Protein AF-A0A8S3GQP3-F1 (afdb_monomer)

Nearest PDB structures (foldseek):
  3on5-assembly1_B  TM=1.585E-01  e=4.008E+00  Halalkalibacterium halodurans

Sequence (110 aa):
MNCVLTVSQTRYLVNSSTSRHGYLDIRLTHDEMDELRNRLQTFQSNNEVINLLDYNKCPQSPVWTIIRQGLDFFRISPKYVVRVIPIEINVRHASIVVRELRFEIDKSKQ

pLDDT: mean 73.17, std 17.24, range [39.19, 90.62]

Secondary structure (DSSP, 8-state):
-EEEEEEE-SS--SS--SSSEEEEEEE--HHHHHHHHHHHHHHHHTTPPP-TT-TTTS-S-HHHHHHHHHHHHTT--GGGEEEEEEE---HHHHHHHHTT----------

Radius of gyration: 18.18 Å; Cα contacts (8 Å, |Δi|>4): 116; chains: 1; bounding box: 43×30×52 Å

Mean predicted aligned error: 11.64 Å

Foldseek 3Di:
DKKKFKFQACDDPDDDDPHSIDIDIFDDDPVLLVVVVVLVVVCVVVVHFDQLPDCVSQPPDPNSVSVVVSCVVVVHDSVRGRDMGRDDDPVVVVVVVVVPPDDDDPPPPD

Structure (mmCIF, N/CA/C/O backbone):
data_AF-A0A8S3GQP3-F1
#
_entry.id   AF-A0A8S3GQP3-F1
#
loop_
_atom_site.group_PDB
_atom_site.id
_atom_site.type_symbol
_atom_site.label_atom_id
_atom_site.label_alt_id
_atom_site.label_comp_id
_atom_site.label_asym_id
_atom_site.label_entity_id
_atom_site.label_seq_id
_atom_site.pdbx_PDB_ins_code
_atom_site.Cartn_x
_atom_site.Cartn_y
_atom_site.Cartn_z
_atom_site.occupancy
_atom_site.B_iso_or_equiv
_atom_site.auth_seq_id
_atom_site.auth_comp_id
_atom_site.auth_asym_id
_atom_site.auth_atom_id
_atom_site.pdbx_PDB_model_num
ATOM 1 N N . MET A 1 1 ? -4.728 3.280 -13.388 1.00 68.00 1 MET A N 1
ATOM 2 C CA . MET A 1 1 ? -4.563 4.074 -12.158 1.00 68.00 1 MET A CA 1
ATOM 3 C C . MET A 1 1 ? -3.366 3.518 -11.421 1.00 68.00 1 MET A C 1
ATOM 5 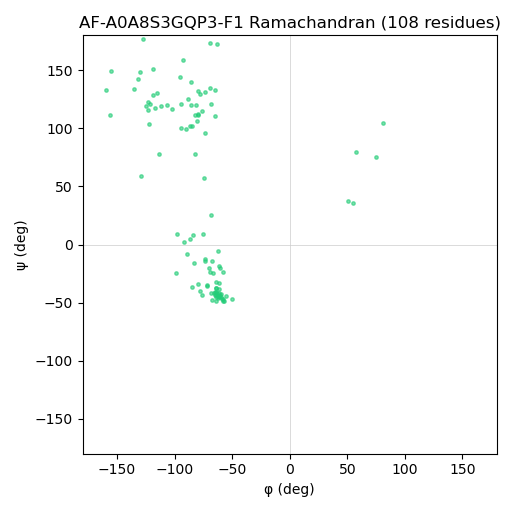O O . MET A 1 1 ? -3.039 2.358 -11.644 1.00 68.00 1 MET A O 1
ATOM 9 N N . ASN A 1 2 ? -2.692 4.330 -10.616 1.00 71.19 2 ASN A N 1
ATOM 10 C CA . ASN A 1 2 ? -1.418 3.961 -10.009 1.00 71.19 2 ASN A CA 1
ATOM 11 C C . ASN A 1 2 ? -1.453 4.239 -8.509 1.00 71.19 2 ASN A C 1
ATOM 13 O O . ASN A 1 2 ? -2.096 5.181 -8.064 1.00 71.19 2 ASN A O 1
ATOM 17 N N . CYS A 1 3 ? -0.747 3.445 -7.725 1.00 71.19 3 CYS A N 1
ATOM 18 C CA . CYS A 1 3 ? -0.478 3.715 -6.327 1.00 71.19 3 CYS A CA 1
ATOM 19 C C . CYS A 1 3 ? 1.030 3.842 -6.146 1.00 71.19 3 CYS A C 1
ATOM 21 O O . CYS A 1 3 ? 1.781 2.950 -6.527 1.00 71.19 3 CYS A O 1
ATOM 23 N N . VAL A 1 4 ? 1.464 4.929 -5.517 1.00 76.38 4 VAL A N 1
ATOM 24 C CA . VAL A 1 4 ? 2.865 5.162 -5.188 1.00 76.38 4 VAL A CA 1
ATOM 25 C C . VAL A 1 4 ? 3.094 4.874 -3.714 1.00 76.38 4 VAL A C 1
ATOM 27 O O . VAL A 1 4 ? 2.555 5.546 -2.833 1.00 76.38 4 VAL A O 1
ATOM 30 N N . LEU A 1 5 ? 3.924 3.874 -3.441 1.00 73.62 5 LEU A N 1
ATOM 31 C CA . LEU A 1 5 ? 4.431 3.593 -2.107 1.00 73.62 5 LEU A CA 1
ATOM 32 C C . LEU A 1 5 ? 5.671 4.447 -1.871 1.00 73.62 5 LEU A C 1
ATOM 34 O O . LEU A 1 5 ? 6.655 4.315 -2.594 1.00 73.62 5 LEU A O 1
ATOM 38 N N . THR A 1 6 ? 5.652 5.301 -0.853 1.00 75.94 6 THR A N 1
ATOM 39 C CA . THR A 1 6 ? 6.871 5.946 -0.362 1.00 75.94 6 THR A CA 1
ATOM 40 C C . THR A 1 6 ? 7.591 4.965 0.551 1.00 75.94 6 THR A C 1
ATOM 42 O O . THR A 1 6 ? 7.047 4.530 1.571 1.00 75.94 6 THR A O 1
ATOM 45 N N . VAL A 1 7 ? 8.821 4.627 0.183 1.00 69.75 7 VAL A N 1
ATOM 46 C CA . VAL A 1 7 ? 9.667 3.673 0.892 1.00 69.75 7 VAL A CA 1
ATOM 47 C C . VAL A 1 7 ? 10.836 4.434 1.507 1.00 69.75 7 VAL A C 1
ATOM 49 O O . VAL A 1 7 ? 11.627 5.047 0.795 1.00 69.75 7 VAL A O 1
ATOM 52 N N . SER A 1 8 ? 10.972 4.403 2.830 1.00 64.81 8 SER A N 1
ATOM 53 C CA . SER A 1 8 ? 12.172 4.898 3.506 1.00 64.81 8 SER A CA 1
ATOM 54 C C . SER A 1 8 ? 13.159 3.743 3.631 1.00 64.81 8 SER A C 1
ATOM 56 O O . SER A 1 8 ? 13.021 2.874 4.492 1.00 64.81 8 SER A O 1
ATOM 58 N N . GLN A 1 9 ? 14.135 3.694 2.728 1.00 59.25 9 GLN A N 1
ATOM 59 C CA . GLN A 1 9 ? 15.251 2.761 2.819 1.00 59.25 9 GLN A CA 1
ATOM 60 C C . GLN A 1 9 ? 16.546 3.537 3.019 1.00 59.25 9 GLN A C 1
ATOM 62 O O . GLN A 1 9 ? 16.890 4.446 2.269 1.00 59.25 9 GLN A O 1
ATOM 67 N N . THR A 1 10 ? 17.320 3.117 4.013 1.00 50.97 10 THR A N 1
ATOM 68 C CA . THR A 1 10 ? 18.662 3.645 4.275 1.00 50.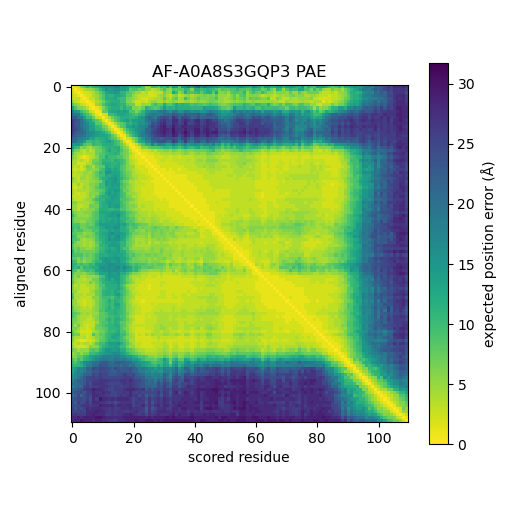97 10 THR A CA 1
ATOM 69 C C . THR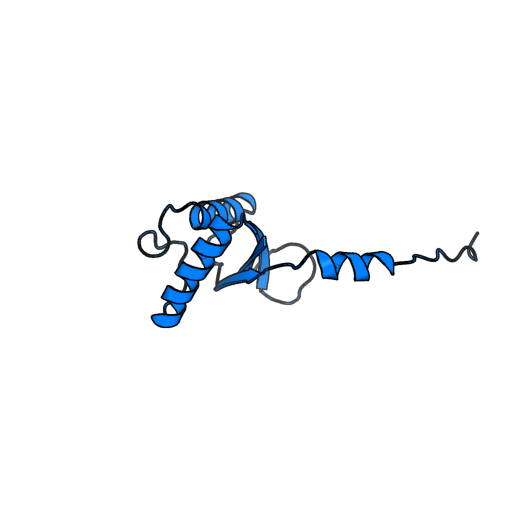 A 1 10 ? 19.703 3.171 3.263 1.00 50.97 10 THR A C 1
ATOM 71 O O . THR A 1 10 ? 20.805 3.714 3.247 1.00 50.97 10 THR A O 1
ATOM 74 N N . ARG A 1 11 ? 19.392 2.174 2.425 1.00 43.66 11 ARG A N 1
ATOM 75 C CA . ARG A 1 11 ? 20.355 1.541 1.523 1.00 43.66 11 ARG A CA 1
ATOM 76 C C . ARG A 1 11 ? 19.634 0.903 0.327 1.00 43.66 11 ARG A C 1
ATOM 78 O O . ARG A 1 11 ? 18.968 -0.107 0.496 1.00 43.66 11 ARG A O 1
ATOM 85 N N . TYR A 1 12 ? 19.846 1.481 -0.857 1.00 48.81 12 TYR A N 1
ATOM 86 C CA . TYR A 1 12 ? 19.614 0.876 -2.178 1.00 48.81 12 TYR A CA 1
ATOM 87 C C . TYR A 1 12 ? 18.157 0.742 -2.662 1.00 48.81 12 TYR A C 1
ATOM 89 O O . TYR A 1 12 ? 17.641 -0.358 -2.811 1.00 48.81 12 TYR A O 1
ATOM 97 N N . LEU A 1 13 ? 17.557 1.861 -3.076 1.00 49.47 13 LEU A N 1
ATOM 98 C CA . LEU A 1 13 ? 16.636 1.854 -4.217 1.00 49.47 13 LEU A CA 1
ATOM 99 C C . LEU A 1 13 ? 17.368 2.525 -5.383 1.00 49.47 13 LEU A C 1
ATOM 101 O O . LEU A 1 13 ? 17.907 3.622 -5.252 1.00 49.47 13 LEU A O 1
ATOM 105 N N . VAL A 1 14 ? 17.530 1.760 -6.457 1.00 45.38 14 VAL A N 1
ATOM 106 C CA . VAL A 1 14 ? 18.501 1.994 -7.526 1.00 45.38 14 VAL A CA 1
ATOM 107 C C . VAL A 1 14 ? 18.131 3.233 -8.347 1.00 45.38 14 VAL A C 1
ATOM 109 O O . VAL A 1 14 ? 16.995 3.389 -8.779 1.00 45.38 14 VAL A O 1
ATOM 112 N N . ASN A 1 15 ? 19.170 4.035 -8.584 1.00 39.75 15 ASN A N 1
ATOM 113 C CA . ASN A 1 15 ? 19.304 5.243 -9.401 1.00 39.75 15 ASN A CA 1
ATOM 114 C C . ASN A 1 15 ? 18.828 6.588 -8.821 1.00 39.75 15 ASN A C 1
ATOM 116 O O . ASN A 1 15 ? 17.657 6.945 -8.806 1.00 39.75 15 ASN A O 1
ATOM 120 N N . SER A 1 16 ? 19.855 7.358 -8.437 1.00 39.19 16 SER A N 1
ATOM 121 C CA . SER A 1 16 ? 19.899 8.808 -8.242 1.00 39.19 16 SER A CA 1
ATOM 122 C C . SER A 1 16 ? 18.910 9.393 -7.244 1.00 39.19 16 SER A C 1
ATOM 124 O O . SER A 1 16 ? 17.940 10.044 -7.615 1.00 39.19 16 SER A O 1
ATOM 126 N N . SER A 1 17 ? 19.232 9.291 -5.959 1.00 42.12 17 SER A N 1
ATOM 127 C CA . SER A 1 17 ? 18.850 10.359 -5.047 1.00 42.12 17 SER A CA 1
ATOM 128 C C . SER A 1 17 ? 19.700 10.326 -3.785 1.00 42.12 17 SER A C 1
ATOM 130 O O . SER A 1 17 ? 19.860 9.292 -3.145 1.00 42.12 17 SER A O 1
ATOM 132 N N . THR A 1 18 ? 20.215 11.480 -3.386 1.00 49.91 18 THR A N 1
ATOM 133 C CA . THR A 1 18 ? 20.773 11.733 -2.050 1.00 49.91 18 THR A CA 1
ATOM 134 C C . THR A 1 18 ? 19.723 11.577 -0.936 1.00 49.91 18 THR A C 1
ATOM 136 O O . THR A 1 18 ? 20.065 11.626 0.247 1.00 49.91 18 THR A O 1
ATOM 139 N N . SER A 1 19 ? 18.446 11.359 -1.277 1.00 53.44 19 SER A N 1
ATOM 140 C CA . SER A 1 19 ? 17.377 11.068 -0.325 1.00 53.44 19 SER A CA 1
ATOM 141 C C . SER A 1 19 ? 17.383 9.605 0.119 1.00 53.44 19 SER A C 1
ATOM 143 O O . SER A 1 19 ? 17.339 8.692 -0.697 1.00 53.44 19 SER A O 1
ATOM 145 N N . ARG A 1 20 ? 17.289 9.372 1.434 1.00 63.81 20 ARG A N 1
ATOM 146 C CA . ARG A 1 20 ? 17.022 8.056 2.066 1.00 63.81 20 ARG A CA 1
ATOM 147 C C . ARG A 1 20 ? 15.597 7.521 1.802 1.00 63.81 20 ARG A C 1
ATOM 149 O O . ARG A 1 20 ? 15.031 6.792 2.611 1.00 63.81 20 ARG A O 1
ATOM 156 N N . HIS A 1 21 ? 14.988 7.959 0.707 1.00 64.38 21 HIS A N 1
ATOM 157 C CA . HIS A 1 21 ? 13.603 7.710 0.340 1.00 64.38 21 HIS A CA 1
ATOM 158 C C . HIS A 1 21 ? 13.557 7.340 -1.137 1.00 64.38 21 HIS A C 1
ATOM 160 O O . HIS A 1 21 ? 14.188 8.009 -1.956 1.00 64.38 21 HIS A O 1
ATOM 166 N N . GLY A 1 22 ? 12.814 6.285 -1.446 1.00 73.62 22 GLY A N 1
ATOM 167 C CA . GLY A 1 22 ? 12.480 5.853 -2.793 1.00 73.62 22 GLY A CA 1
ATOM 168 C C . GLY A 1 22 ? 10.973 5.671 -2.936 1.00 73.62 22 GLY A C 1
ATOM 169 O O . GLY A 1 22 ? 10.214 5.821 -1.973 1.00 73.62 22 GLY A O 1
ATOM 170 N N . TYR A 1 23 ? 10.543 5.348 -4.149 1.00 80.50 23 TYR A N 1
ATOM 171 C CA . TYR A 1 23 ? 9.136 5.156 -4.472 1.00 80.50 23 TYR A CA 1
ATOM 172 C C . TYR A 1 23 ? 8.953 3.854 -5.244 1.00 80.50 23 TYR A C 1
ATOM 174 O O . TYR A 1 23 ? 9.792 3.513 -6.076 1.00 80.50 23 TYR A O 1
ATOM 182 N N . LEU A 1 24 ? 7.858 3.144 -4.980 1.00 81.06 24 LEU A N 1
ATOM 183 C CA . LEU A 1 24 ? 7.421 2.005 -5.780 1.00 81.06 24 LEU A CA 1
ATOM 184 C C . LEU A 1 24 ? 6.057 2.333 -6.390 1.00 81.06 24 LEU A C 1
ATOM 186 O O . LEU A 1 24 ? 5.099 2.561 -5.655 1.00 81.06 24 LEU A O 1
ATOM 190 N N . ASP A 1 25 ? 5.993 2.384 -7.719 1.00 82.56 25 ASP A N 1
ATOM 191 C CA . ASP A 1 25 ? 4.748 2.566 -8.466 1.00 82.56 25 ASP A CA 1
ATOM 192 C C . ASP A 1 25 ? 4.108 1.202 -8.752 1.00 82.56 25 ASP A C 1
ATOM 194 O O . ASP A 1 25 ? 4.744 0.306 -9.313 1.00 82.56 25 ASP A O 1
ATOM 198 N N . ILE A 1 26 ? 2.852 1.045 -8.345 1.00 83.12 26 ILE A N 1
ATOM 199 C CA . ILE A 1 26 ? 2.050 -0.158 -8.529 1.00 83.12 26 ILE A CA 1
ATOM 200 C C . ILE A 1 26 ? 0.803 0.219 -9.312 1.00 83.12 26 ILE A C 1
ATOM 202 O O . ILE A 1 26 ? -0.009 1.038 -8.880 1.00 83.12 26 ILE A O 1
ATOM 206 N N . ARG A 1 27 ? 0.621 -0.414 -10.468 1.00 84.94 27 ARG A N 1
ATOM 207 C CA . ARG A 1 27 ? -0.565 -0.210 -11.292 1.00 84.94 27 ARG A CA 1
ATOM 208 C C . ARG A 1 27 ? -1.742 -0.981 -10.707 1.00 84.94 27 ARG A C 1
ATOM 210 O O . ARG A 1 27 ? -1.624 -2.175 -10.461 1.00 84.94 27 ARG A O 1
ATOM 217 N N . LEU A 1 28 ? -2.863 -0.288 -10.544 1.00 83.38 28 LEU A N 1
ATOM 218 C CA . LEU A 1 28 ? -4.107 -0.829 -10.006 1.00 83.38 28 LEU A CA 1
ATOM 219 C C . LEU A 1 28 ? -5.240 -0.722 -11.034 1.00 83.38 28 LEU A C 1
ATOM 221 O O . LEU A 1 28 ? -5.269 0.195 -11.877 1.00 83.38 28 LEU A O 1
ATOM 225 N N . THR A 1 29 ? -6.184 -1.655 -10.940 1.00 87.50 29 THR A N 1
ATOM 226 C CA . THR A 1 29 ? -7.499 -1.574 -11.588 1.00 87.50 29 THR A CA 1
ATOM 227 C C . THR A 1 29 ? -8.363 -0.484 -10.934 1.00 87.50 29 THR A C 1
ATOM 229 O O . THR A 1 29 ? -7.954 0.156 -9.963 1.00 87.50 29 THR A O 1
ATOM 232 N N . HIS A 1 30 ? -9.539 -0.204 -11.506 1.00 85.75 30 HIS A N 1
ATOM 233 C CA . HIS A 1 30 ? -10.466 0.779 -10.932 1.00 85.75 30 HIS A CA 1
ATOM 234 C C . HIS A 1 30 ? -10.963 0.331 -9.556 1.00 85.75 30 HIS A C 1
ATOM 236 O O . HIS A 1 30 ? -10.847 1.077 -8.588 1.00 85.75 30 HIS A O 1
ATOM 242 N N . ASP A 1 31 ? -11.415 -0.916 -9.461 1.00 87.75 31 ASP A N 1
ATOM 243 C CA . ASP A 1 31 ? -11.984 -1.475 -8.234 1.00 87.75 31 ASP A CA 1
ATOM 244 C C . ASP A 1 31 ? -10.944 -1.533 -7.104 1.00 87.75 31 ASP A C 1
ATOM 246 O O . ASP A 1 31 ? -11.230 -1.163 -5.967 1.00 87.75 31 ASP A O 1
ATOM 250 N N . GLU A 1 32 ? -9.698 -1.905 -7.421 1.00 87.06 32 GLU A N 1
ATOM 251 C CA . GLU A 1 32 ? -8.576 -1.879 -6.469 1.00 87.06 32 GLU A CA 1
ATOM 252 C C . GLU A 1 32 ? -8.245 -0.456 -5.998 1.00 87.06 32 GLU A C 1
ATOM 254 O O . GLU A 1 32 ? -7.897 -0.245 -4.834 1.00 87.06 32 GLU A O 1
ATOM 259 N N . MET A 1 33 ? -8.340 0.534 -6.892 1.00 88.25 33 MET A N 1
ATOM 260 C CA . MET A 1 33 ? -8.102 1.936 -6.550 1.00 88.25 33 MET A CA 1
ATOM 261 C C . MET A 1 33 ? -9.191 2.480 -5.620 1.00 88.25 33 MET A C 1
ATOM 263 O O . MET A 1 33 ? -8.878 3.180 -4.654 1.00 88.25 33 MET A O 1
ATOM 267 N N . ASP A 1 34 ? -10.452 2.147 -5.878 1.00 90.31 34 ASP A N 1
ATOM 268 C CA . ASP A 1 34 ? -11.567 2.538 -5.016 1.00 90.31 34 ASP A CA 1
ATOM 269 C C . ASP A 1 34 ? -11.470 1.868 -3.645 1.00 90.31 34 ASP A C 1
ATOM 271 O O . ASP A 1 34 ? -11.638 2.527 -2.614 1.00 90.31 34 ASP A O 1
ATOM 275 N N . GLU A 1 35 ? -11.107 0.583 -3.610 1.00 90.12 35 GLU A N 1
ATOM 276 C CA . GLU A 1 35 ? -10.832 -0.123 -2.363 1.00 90.12 35 GLU A CA 1
ATOM 277 C C .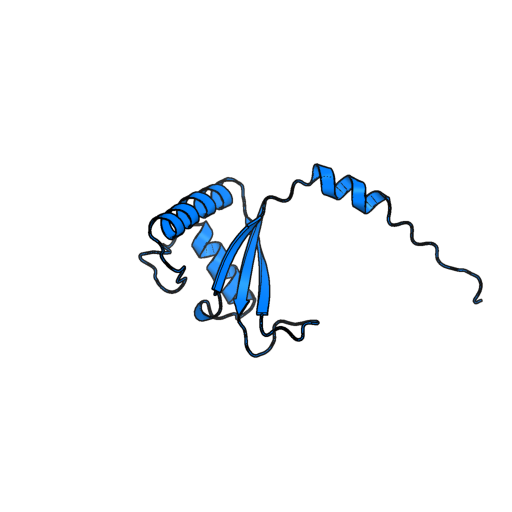 GLU A 1 35 ? -9.729 0.585 -1.562 1.00 90.12 35 GLU A C 1
ATOM 279 O O . GLU A 1 35 ? -9.906 0.884 -0.375 1.00 90.12 35 GLU A O 1
ATOM 284 N N . LEU A 1 36 ? -8.611 0.914 -2.217 1.00 90.12 36 LEU A N 1
ATOM 285 C CA . LEU A 1 36 ? -7.499 1.618 -1.590 1.00 90.12 36 LEU A CA 1
ATOM 286 C C . LEU A 1 36 ? -7.934 2.974 -1.028 1.00 90.12 36 LEU A C 1
ATOM 288 O O . LEU A 1 36 ? -7.609 3.291 0.117 1.00 90.12 36 LEU A O 1
ATOM 292 N N . ARG A 1 37 ? -8.684 3.770 -1.798 1.00 90.50 37 ARG A N 1
ATOM 293 C CA . ARG A 1 37 ? -9.185 5.084 -1.363 1.00 90.50 37 ARG A CA 1
ATOM 294 C C . ARG A 1 37 ? -10.039 4.970 -0.105 1.00 90.50 37 ARG A C 1
ATOM 296 O O . ARG A 1 37 ? -9.769 5.677 0.866 1.00 90.50 37 ARG A O 1
ATOM 303 N N . ASN A 1 38 ? -10.991 4.039 -0.088 1.00 90.62 38 ASN A N 1
ATOM 304 C CA . ASN A 1 38 ? -11.873 3.815 1.059 1.00 90.62 38 ASN A CA 1
ATOM 305 C C . ASN A 1 38 ? -11.081 3.436 2.321 1.00 90.62 38 ASN A C 1
ATOM 307 O O . ASN A 1 38 ? -11.331 3.946 3.419 1.00 90.62 38 ASN A O 1
ATOM 311 N N . ARG A 1 39 ? -10.072 2.569 2.173 1.00 88.12 39 ARG A N 1
ATOM 312 C CA . ARG A 1 39 ? -9.210 2.175 3.293 1.00 88.12 39 ARG A CA 1
ATOM 313 C C . ARG A 1 39 ? -8.351 3.330 3.790 1.00 88.12 39 ARG A C 1
ATOM 315 O O . ARG A 1 39 ? -8.312 3.573 4.992 1.00 88.12 39 ARG A O 1
ATOM 322 N N . LEU A 1 40 ? -7.695 4.061 2.891 1.00 89.38 40 LEU A N 1
ATOM 323 C CA . LEU A 1 40 ? -6.855 5.203 3.258 1.00 89.38 40 LEU A CA 1
ATOM 324 C C . LEU A 1 40 ? -7.654 6.307 3.949 1.00 89.38 40 LEU A C 1
ATOM 326 O O . LEU A 1 40 ? -7.166 6.880 4.921 1.00 89.38 40 LEU A O 1
ATOM 330 N N . GLN A 1 41 ? -8.885 6.561 3.503 1.00 90.00 41 GLN A N 1
ATOM 331 C CA . GLN A 1 41 ? -9.786 7.497 4.169 1.00 90.00 41 GLN A CA 1
ATOM 332 C C . GLN A 1 41 ? -10.093 7.048 5.604 1.00 90.00 41 GLN A C 1
ATOM 334 O O . GLN A 1 41 ? -10.028 7.861 6.518 1.00 90.00 41 GLN A O 1
ATOM 339 N N . THR A 1 42 ? -10.325 5.750 5.824 1.00 87.75 42 THR A N 1
ATOM 340 C CA . THR A 1 42 ? -10.548 5.190 7.170 1.00 87.75 42 THR A CA 1
ATOM 341 C C . THR A 1 42 ? -9.334 5.400 8.084 1.00 87.75 42 THR A C 1
ATOM 343 O O . THR A 1 42 ? -9.488 5.852 9.217 1.00 87.75 42 THR A O 1
ATOM 346 N N . PHE A 1 43 ? -8.117 5.138 7.590 1.00 86.38 43 PHE A N 1
ATOM 347 C CA . PHE A 1 43 ? -6.886 5.395 8.351 1.00 86.38 43 PHE A CA 1
ATOM 348 C C . PHE A 1 43 ? -6.732 6.880 8.701 1.00 86.38 43 PHE A C 1
ATOM 350 O O . PHE A 1 43 ? -6.410 7.209 9.840 1.00 86.38 43 PHE A O 1
ATOM 357 N N . GLN A 1 44 ? -7.008 7.778 7.751 1.00 87.19 44 GLN A N 1
ATOM 358 C CA . GLN A 1 44 ? -6.939 9.225 7.974 1.00 87.19 44 GLN A CA 1
ATOM 359 C C . GLN A 1 44 ? -7.965 9.698 9.006 1.00 87.19 44 GLN A C 1
ATOM 361 O O . GLN A 1 44 ? -7.606 10.445 9.913 1.00 87.19 44 GLN A O 1
ATOM 366 N N . SER A 1 45 ? -9.215 9.238 8.908 1.00 89.31 45 SER A N 1
ATOM 367 C CA . SER A 1 45 ? -10.276 9.585 9.859 1.00 89.31 45 SER A CA 1
ATOM 368 C C . SER A 1 45 ? -9.960 9.131 11.284 1.00 89.31 45 SER A C 1
ATOM 370 O O . SER A 1 45 ? -10.305 9.830 12.232 1.00 89.31 45 SER A O 1
ATOM 372 N N . ASN A 1 46 ? -9.254 8.009 11.436 1.00 88.44 46 ASN A N 1
ATOM 373 C CA . ASN A 1 46 ? -8.859 7.473 12.738 1.00 88.44 46 ASN A CA 1
ATOM 374 C C . ASN A 1 46 ? -7.472 7.962 13.205 1.00 88.44 46 ASN A C 1
ATOM 376 O O . ASN A 1 46 ? -7.007 7.548 14.265 1.00 88.44 46 ASN A 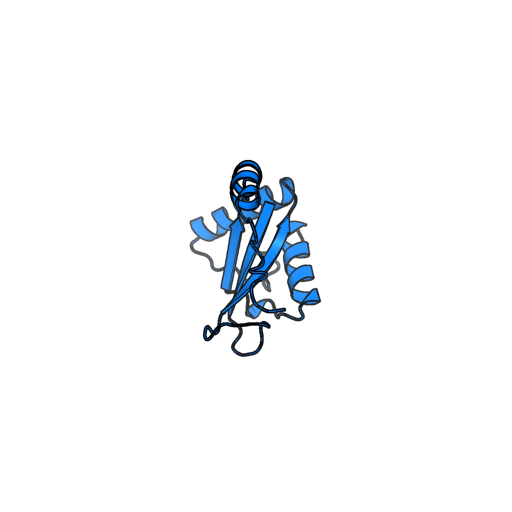O 1
ATOM 380 N N . ASN A 1 47 ? -6.803 8.826 12.427 1.00 85.25 47 ASN A N 1
ATOM 381 C CA . ASN A 1 47 ? -5.415 9.257 12.636 1.00 85.25 47 ASN A CA 1
ATOM 382 C C . ASN A 1 47 ? -4.436 8.078 12.832 1.00 85.25 47 ASN A C 1
ATOM 384 O O . ASN A 1 47 ? -3.510 8.121 13.644 1.00 85.25 47 ASN A O 1
ATOM 388 N N . GLU A 1 48 ? -4.670 6.994 12.097 1.00 85.06 48 GLU A N 1
ATOM 389 C CA . GLU A 1 48 ? -3.895 5.766 12.175 1.00 85.06 48 GLU A CA 1
ATOM 390 C C . GLU A 1 48 ? -2.800 5.717 11.107 1.00 85.06 48 GLU A C 1
ATOM 392 O O . GLU A 1 48 ? -2.977 6.138 9.962 1.00 85.06 48 GLU A O 1
ATOM 397 N N . VAL A 1 49 ? -1.657 5.138 11.475 1.00 82.88 49 VAL A N 1
ATOM 398 C CA . VAL A 1 49 ? -0.545 4.908 10.549 1.00 82.88 49 VAL A CA 1
ATOM 399 C C . VAL A 1 49 ? -0.751 3.587 9.813 1.00 82.88 49 VAL A C 1
ATOM 401 O O . VAL A 1 49 ? -1.146 2.581 10.405 1.00 82.88 49 VAL A O 1
ATOM 404 N N . ILE A 1 50 ? -0.431 3.574 8.519 1.00 84.38 50 ILE A N 1
ATOM 405 C CA . ILE A 1 50 ? -0.463 2.360 7.704 1.00 84.38 50 ILE A CA 1
ATOM 406 C C . ILE A 1 50 ? 0.655 1.425 8.164 1.00 84.38 50 ILE A C 1
ATOM 408 O O . ILE A 1 50 ? 1.834 1.761 8.078 1.00 84.38 50 ILE A O 1
ATOM 412 N N . ASN A 1 51 ? 0.280 0.223 8.596 1.00 85.06 51 ASN A N 1
ATOM 413 C CA . ASN A 1 51 ? 1.213 -0.855 8.885 1.00 85.06 51 ASN A CA 1
ATOM 414 C C . ASN A 1 51 ? 0.858 -2.080 8.039 1.00 85.06 51 ASN A C 1
ATOM 416 O O . ASN A 1 51 ? -0.070 -2.820 8.357 1.00 85.06 51 ASN A O 1
ATOM 420 N N . LEU A 1 52 ? 1.628 -2.322 6.977 1.00 85.19 52 LEU A N 1
ATOM 421 C CA . LEU A 1 52 ? 1.399 -3.445 6.061 1.00 85.19 52 LEU A CA 1
ATOM 422 C C . LEU A 1 52 ? 1.638 -4.828 6.698 1.00 85.19 52 LEU A C 1
ATOM 424 O O . LEU A 1 52 ? 1.236 -5.840 6.114 1.00 85.19 52 LEU A O 1
ATOM 428 N N . LEU A 1 53 ? 2.281 -4.878 7.873 1.00 86.31 53 LEU A N 1
ATOM 429 C CA . LEU A 1 53 ? 2.473 -6.095 8.670 1.00 86.31 53 LEU A CA 1
ATOM 430 C C . LEU A 1 53 ? 1.258 -6.425 9.552 1.00 86.31 53 LEU A C 1
ATOM 432 O O . LEU A 1 53 ? 1.156 -7.546 10.044 1.00 86.31 53 LEU A O 1
ATOM 436 N N . ASP A 1 54 ? 0.344 -5.473 9.757 1.00 87.31 54 ASP A N 1
ATOM 437 C CA . ASP A 1 54 ? -0.887 -5.682 10.515 1.00 87.31 54 ASP A CA 1
ATOM 438 C C . ASP A 1 54 ? -1.978 -6.229 9.586 1.00 87.31 54 ASP A C 1
ATOM 440 O O . ASP A 1 54 ? -2.587 -5.494 8.809 1.00 87.31 54 ASP A O 1
ATOM 444 N N . TYR A 1 55 ? -2.225 -7.537 9.660 1.00 85.31 55 TYR A N 1
ATOM 445 C CA . TYR A 1 55 ? -3.234 -8.212 8.840 1.00 85.31 55 TYR A CA 1
ATOM 446 C C . TYR A 1 55 ? -4.679 -7.930 9.268 1.00 85.31 55 TYR A C 1
ATOM 448 O O . TYR A 1 55 ? -5.590 -8.202 8.492 1.00 85.31 55 TYR A O 1
ATOM 456 N N . ASN A 1 56 ? -4.909 -7.368 10.457 1.00 84.94 56 ASN A N 1
ATOM 457 C CA . ASN A 1 56 ? -6.250 -6.949 10.863 1.00 84.94 56 ASN A CA 1
ATOM 458 C C . ASN A 1 56 ? -6.612 -5.618 10.196 1.00 84.94 56 ASN A C 1
ATOM 460 O O . ASN A 1 56 ? -7.737 -5.435 9.733 1.00 84.94 56 ASN A O 1
ATOM 464 N N . LYS A 1 57 ? -5.643 -4.699 10.105 1.00 81.31 57 LYS A N 1
ATOM 465 C CA . LYS A 1 57 ? -5.826 -3.378 9.482 1.00 81.31 57 LYS A CA 1
ATOM 466 C C . LYS A 1 57 ? -5.629 -3.390 7.968 1.00 81.31 57 LYS A C 1
ATOM 468 O O . LYS A 1 57 ? -6.345 -2.703 7.242 1.00 81.31 57 LYS A O 1
ATOM 473 N N . CYS A 1 58 ? -4.687 -4.196 7.492 1.00 83.88 58 CYS A N 1
ATOM 474 C CA . CYS A 1 58 ? -4.419 -4.443 6.079 1.00 83.88 58 CYS A CA 1
ATOM 475 C C . CYS A 1 58 ? -4.764 -5.912 5.762 1.00 83.88 58 CYS A C 1
ATOM 477 O O . CYS A 1 58 ? -3.862 -6.754 5.701 1.00 83.88 58 CYS A O 1
ATOM 479 N N . PRO A 1 59 ? -6.053 -6.265 5.610 1.00 83.62 59 PRO A N 1
ATOM 480 C CA . PRO A 1 59 ? -6.472 -7.650 5.392 1.00 83.62 59 PRO A CA 1
ATOM 481 C C . PRO A 1 59 ? -5.928 -8.238 4.084 1.00 83.62 59 PRO A C 1
ATOM 483 O O . PRO A 1 59 ? -5.324 -7.546 3.267 1.00 83.62 59 PRO A O 1
ATOM 486 N N . GLN A 1 60 ? -6.134 -9.540 3.877 1.00 82.06 60 GLN A N 1
ATOM 487 C CA . GLN A 1 60 ? -5.864 -10.222 2.602 1.00 82.06 60 GLN A CA 1
ATOM 488 C C . GLN A 1 60 ? -6.931 -9.866 1.555 1.00 82.06 60 GLN A C 1
ATOM 490 O O . GLN A 1 60 ? -7.651 -10.728 1.059 1.00 82.06 60 GLN A O 1
ATOM 495 N N . SER A 1 61 ? -7.084 -8.574 1.281 1.00 85.50 61 SER A N 1
ATOM 496 C CA . SER A 1 61 ? -7.895 -8.088 0.175 1.00 85.50 61 SER A CA 1
ATOM 497 C C . SER A 1 61 ? -7.030 -7.886 -1.073 1.00 85.50 61 SER A C 1
ATOM 499 O O . SER A 1 61 ? -5.807 -7.740 -0.943 1.00 85.50 61 SER A O 1
ATOM 501 N N . PRO A 1 62 ? -7.636 -7.862 -2.276 1.00 86.38 62 PRO A N 1
ATOM 502 C CA . PRO A 1 62 ? -6.896 -7.786 -3.533 1.00 86.38 62 PRO A CA 1
ATOM 503 C C . PRO A 1 62 ? -5.847 -6.669 -3.552 1.00 86.38 62 PRO A C 1
ATOM 505 O O . PRO A 1 62 ? -4.685 -6.933 -3.864 1.00 86.38 62 PRO A O 1
ATOM 508 N N . VAL A 1 63 ? -6.200 -5.450 -3.121 1.00 89.12 63 VAL A N 1
ATOM 509 C CA . VAL A 1 63 ? -5.267 -4.313 -3.160 1.00 89.12 63 VAL A CA 1
ATOM 510 C C . VAL A 1 63 ? -4.054 -4.491 -2.239 1.00 89.12 63 VAL A C 1
ATOM 512 O O . VAL A 1 63 ? -2.919 -4.238 -2.648 1.00 89.12 63 VAL A O 1
ATOM 515 N N . TRP A 1 64 ? -4.248 -4.973 -1.007 1.00 89.31 64 TRP A N 1
ATOM 516 C CA . TRP A 1 64 ? -3.142 -5.170 -0.065 1.00 89.31 64 TRP A CA 1
ATOM 517 C C . TRP A 1 64 ? -2.257 -6.342 -0.470 1.00 89.31 64 TRP A C 1
ATOM 519 O O . TRP A 1 64 ? -1.040 -6.285 -0.286 1.00 89.31 64 TRP A O 1
ATOM 529 N N . THR A 1 65 ? -2.848 -7.391 -1.044 1.00 89.50 65 THR A N 1
ATOM 530 C CA . THR A 1 65 ? -2.102 -8.518 -1.603 1.00 89.50 65 THR A CA 1
ATOM 531 C C . THR A 1 65 ? -1.217 -8.060 -2.761 1.00 89.50 65 THR A C 1
ATOM 533 O O . THR A 1 65 ? -0.027 -8.369 -2.748 1.00 89.50 65 THR A O 1
ATOM 536 N N . ILE A 1 66 ? -1.735 -7.253 -3.693 1.00 89.00 66 ILE A N 1
ATOM 537 C CA . ILE A 1 66 ? -0.951 -6.688 -4.807 1.00 89.00 66 ILE A CA 1
ATOM 538 C C . ILE A 1 66 ? 0.190 -5.804 -4.286 1.00 89.00 66 ILE A C 1
ATOM 540 O O . ILE A 1 66 ? 1.331 -5.936 -4.731 1.00 89.00 66 ILE A O 1
ATOM 544 N N . ILE A 1 67 ? -0.081 -4.946 -3.297 1.00 88.31 67 ILE A N 1
ATOM 545 C CA . ILE A 1 67 ? 0.946 -4.107 -2.660 1.00 88.31 67 ILE A CA 1
ATOM 546 C C . ILE A 1 67 ? 2.064 -4.970 -2.056 1.00 88.31 67 ILE A C 1
ATOM 548 O O . ILE A 1 67 ? 3.245 -4.703 -2.286 1.00 88.31 67 ILE A O 1
ATOM 552 N N . ARG A 1 68 ? 1.713 -6.030 -1.316 1.00 89.19 68 ARG A N 1
ATOM 553 C CA . ARG A 1 68 ? 2.690 -6.957 -0.718 1.00 89.19 68 ARG A CA 1
ATOM 554 C C . ARG A 1 68 ? 3.481 -7.727 -1.772 1.00 89.19 68 ARG A C 1
ATOM 556 O O . ARG A 1 68 ? 4.688 -7.864 -1.613 1.00 89.19 68 ARG A O 1
ATOM 563 N N . GLN A 1 69 ? 2.834 -8.186 -2.841 1.00 88.88 69 GLN A N 1
ATOM 564 C CA . GLN A 1 69 ? 3.500 -8.865 -3.956 1.00 88.88 69 GLN A CA 1
ATOM 565 C C . GLN A 1 69 ? 4.494 -7.944 -4.667 1.00 88.88 69 GLN A C 1
ATOM 567 O O . GLN A 1 69 ? 5.609 -8.366 -4.961 1.00 88.88 69 GLN A O 1
ATOM 572 N N . GLY A 1 70 ? 4.132 -6.675 -4.889 1.00 86.81 70 GLY A N 1
ATOM 573 C CA . GLY A 1 70 ? 5.047 -5.680 -5.449 1.00 86.81 70 GLY A CA 1
ATOM 574 C C . GLY A 1 70 ? 6.284 -5.488 -4.571 1.00 86.81 70 GLY A C 1
ATOM 575 O O . GLY A 1 70 ? 7.410 -5.507 -5.062 1.00 86.81 70 GLY A O 1
ATOM 576 N N . LEU A 1 71 ? 6.094 -5.371 -3.257 1.00 87.88 71 LEU A N 1
ATOM 577 C CA . LEU A 1 71 ? 7.201 -5.267 -2.305 1.00 87.88 71 LEU A CA 1
ATOM 578 C C . LEU A 1 71 ? 8.093 -6.515 -2.305 1.00 87.88 71 LEU A C 1
ATOM 580 O O . LEU A 1 71 ? 9.315 -6.378 -2.328 1.00 87.88 71 LEU A O 1
ATOM 584 N N . ASP A 1 72 ? 7.498 -7.707 -2.318 1.00 88.75 72 ASP A N 1
ATOM 585 C CA . ASP A 1 72 ? 8.226 -8.979 -2.337 1.00 88.75 72 ASP A CA 1
ATOM 586 C C . ASP A 1 72 ? 9.053 -9.147 -3.620 1.00 88.75 72 ASP A C 1
ATOM 588 O O . ASP A 1 72 ? 10.243 -9.464 -3.562 1.00 88.75 72 ASP A O 1
ATOM 592 N N . PHE A 1 73 ? 8.476 -8.800 -4.776 1.00 85.81 73 PHE A N 1
ATOM 593 C CA . PHE A 1 73 ? 9.165 -8.816 -6.069 1.00 85.81 73 PHE A CA 1
ATOM 594 C C . PHE A 1 73 ? 10.446 -7.969 -6.056 1.00 85.81 73 PHE A C 1
ATOM 596 O O . PHE A 1 73 ? 11.501 -8.417 -6.509 1.00 85.81 73 PHE A O 1
ATOM 603 N N . PHE A 1 74 ? 10.385 -6.765 -5.476 1.00 82.69 74 PHE A N 1
ATOM 604 C CA . PHE A 1 74 ? 11.544 -5.878 -5.333 1.00 82.69 74 PHE A CA 1
ATOM 605 C C . PHE A 1 74 ? 12.381 -6.148 -4.070 1.00 82.69 74 PHE A C 1
ATOM 607 O O . PHE A 1 74 ? 13.334 -5.415 -3.802 1.00 82.69 74 PHE A O 1
ATOM 614 N N . ARG A 1 75 ? 12.057 -7.194 -3.296 1.00 84.19 75 ARG A N 1
ATOM 615 C CA . ARG A 1 75 ? 12.713 -7.558 -2.025 1.00 84.19 75 ARG A CA 1
ATOM 616 C C . ARG A 1 75 ? 12.735 -6.413 -1.004 1.00 84.19 75 ARG A C 1
ATOM 618 O O . ARG A 1 75 ? 13.687 -6.251 -0.236 1.00 84.19 75 ARG A O 1
ATOM 625 N N . ILE A 1 76 ? 11.677 -5.608 -0.979 1.00 83.88 76 ILE A N 1
ATOM 626 C CA . ILE A 1 76 ? 11.495 -4.495 -0.047 1.00 83.88 76 ILE A CA 1
ATOM 627 C C . ILE A 1 76 ? 10.684 -4.995 1.147 1.00 83.88 76 ILE A C 1
ATOM 629 O O . ILE A 1 76 ? 9.542 -5.419 1.013 1.00 83.88 76 ILE A O 1
ATOM 633 N N . SER A 1 77 ? 11.247 -4.906 2.353 1.00 85.88 77 SER A N 1
ATOM 634 C CA . SER A 1 77 ? 10.481 -5.241 3.557 1.00 85.88 77 SER A CA 1
ATOM 635 C C . SER A 1 77 ? 9.318 -4.252 3.758 1.00 85.88 77 SER A C 1
ATOM 637 O O . SER A 1 77 ? 9.561 -3.041 3.734 1.00 85.88 77 SER A O 1
ATOM 639 N N . PRO A 1 78 ? 8.085 -4.720 4.049 1.00 86.62 78 PRO A N 1
ATOM 640 C CA . PRO A 1 78 ? 6.929 -3.842 4.247 1.00 86.62 78 PRO A CA 1
ATOM 641 C C . PRO A 1 78 ? 7.099 -2.806 5.364 1.00 86.62 78 PRO A C 1
ATOM 643 O O . PRO A 1 78 ? 6.490 -1.744 5.304 1.00 86.62 78 PRO A O 1
ATOM 646 N N . LYS A 1 79 ? 7.982 -3.062 6.340 1.00 85.44 79 LYS A N 1
ATOM 647 C CA . LYS A 1 79 ? 8.328 -2.113 7.415 1.00 85.44 79 LYS A CA 1
ATOM 648 C C . LYS A 1 79 ? 8.945 -0.800 6.916 1.00 85.44 79 LYS A C 1
ATOM 650 O O . LYS A 1 79 ? 9.028 0.158 7.674 1.00 85.44 79 LYS A O 1
ATOM 655 N N . TYR A 1 80 ? 9.445 -0.782 5.680 1.00 84.50 80 TYR A N 1
ATOM 656 C CA . TYR A 1 80 ? 10.036 0.402 5.065 1.00 84.50 80 TYR A CA 1
ATOM 657 C C . TYR A 1 80 ? 9.007 1.263 4.330 1.00 84.50 80 TYR A C 1
ATOM 659 O O . TYR A 1 80 ? 9.343 2.368 3.910 1.00 84.50 80 TYR A O 1
ATOM 667 N N . VAL A 1 81 ? 7.765 0.795 4.169 1.00 84.94 81 VAL A N 1
ATOM 668 C CA . VAL A 1 81 ? 6.694 1.606 3.589 1.00 84.94 81 VAL A CA 1
ATOM 669 C C . VAL A 1 81 ? 6.218 2.601 4.635 1.00 84.94 81 VAL A C 1
ATOM 671 O O . VAL A 1 81 ? 5.669 2.220 5.662 1.00 84.94 81 VAL A O 1
ATOM 674 N N . VAL A 1 82 ? 6.430 3.885 4.361 1.00 82.25 82 VAL A N 1
ATOM 675 C CA . VAL A 1 82 ? 6.024 4.977 5.258 1.00 82.25 82 VAL A CA 1
ATOM 676 C C . VAL A 1 82 ? 4.710 5.613 4.829 1.00 82.25 82 VAL A C 1
ATOM 678 O O . VAL A 1 82 ? 4.010 6.212 5.641 1.00 82.25 82 VAL A O 1
ATOM 681 N N . ARG A 1 83 ? 4.369 5.510 3.540 1.00 83.06 83 ARG A N 1
ATOM 682 C CA . ARG A 1 83 ? 3.154 6.101 2.986 1.00 83.06 83 ARG A CA 1
ATOM 683 C C . ARG A 1 83 ? 2.708 5.364 1.733 1.00 83.06 83 ARG A C 1
ATOM 685 O O . ARG A 1 83 ? 3.531 4.871 0.968 1.00 83.06 83 ARG A O 1
ATOM 692 N N . VAL A 1 84 ? 1.401 5.357 1.515 1.00 85.50 84 VAL A N 1
ATOM 693 C CA . VAL A 1 84 ? 0.733 4.824 0.327 1.00 85.50 84 VAL A CA 1
ATOM 694 C C . VAL A 1 84 ? -0.092 5.963 -0.267 1.00 85.50 84 VAL A C 1
ATOM 696 O O . VAL A 1 84 ? -0.890 6.573 0.446 1.00 85.50 84 VAL A O 1
ATOM 699 N N . ILE A 1 85 ? 0.151 6.314 -1.530 1.00 84.25 85 ILE A N 1
ATOM 700 C CA . ILE A 1 85 ? -0.475 7.465 -2.192 1.00 84.25 85 ILE A CA 1
ATOM 701 C C . ILE A 1 85 ? -1.202 6.989 -3.455 1.00 84.25 85 ILE A C 1
ATOM 703 O O . ILE A 1 85 ? -0.541 6.539 -4.391 1.00 84.25 85 ILE A O 1
ATOM 707 N N . PRO A 1 86 ? -2.537 7.114 -3.531 1.00 85.06 86 PRO A N 1
ATOM 708 C CA . PRO A 1 86 ? -3.274 6.836 -4.753 1.00 85.06 86 PRO A CA 1
ATOM 709 C C . PRO A 1 86 ? -3.045 7.970 -5.761 1.00 85.06 86 PRO A C 1
ATOM 711 O O . PRO A 1 86 ? -3.178 9.147 -5.426 1.00 85.06 86 PRO A O 1
ATOM 714 N N . ILE A 1 87 ? -2.715 7.621 -7.002 1.00 79.00 87 ILE A N 1
ATOM 715 C CA . ILE A 1 87 ? -2.490 8.548 -8.113 1.00 79.00 87 ILE A CA 1
ATOM 716 C C . ILE A 1 87 ? -3.395 8.170 -9.286 1.00 79.00 87 ILE A C 1
ATOM 718 O O . ILE A 1 87 ? -3.295 7.102 -9.900 1.00 79.00 87 ILE A O 1
ATOM 722 N N . GLU A 1 88 ? -4.266 9.102 -9.652 1.00 73.88 88 GLU A N 1
ATOM 723 C CA . GLU A 1 88 ? -5.066 9.002 -10.863 1.00 73.88 88 GLU A CA 1
ATOM 724 C C . GLU A 1 88 ? -4.363 9.742 -12.000 1.00 73.88 88 GLU A C 1
ATOM 726 O O . GLU A 1 88 ? -4.393 10.968 -12.095 1.00 73.88 88 GLU A O 1
ATOM 731 N N . ILE A 1 89 ? -3.679 8.990 -12.864 1.00 65.31 89 ILE A N 1
ATOM 732 C CA . ILE A 1 89 ? -3.049 9.564 -14.053 1.00 65.31 89 ILE A CA 1
ATOM 733 C C . ILE A 1 89 ? -4.121 9.736 -15.128 1.00 65.31 89 ILE A C 1
ATOM 735 O O . ILE A 1 89 ? -4.545 8.767 -15.763 1.00 65.31 89 ILE A O 1
ATOM 739 N N . ASN A 1 90 ? -4.538 10.980 -15.363 1.00 59.34 90 ASN A N 1
ATOM 740 C CA . ASN A 1 90 ? -5.395 11.319 -16.492 1.00 59.34 90 ASN A CA 1
ATOM 741 C C . ASN A 1 90 ? -4.576 11.283 -17.795 1.00 59.34 90 ASN A C 1
ATOM 743 O O . ASN A 1 90 ? -3.909 12.247 -18.177 1.00 59.34 90 ASN A O 1
ATOM 747 N N . VAL A 1 91 ? -4.639 10.147 -18.491 1.00 55.94 91 VAL A N 1
ATOM 748 C CA . VAL A 1 91 ? -3.857 9.866 -19.707 1.00 55.94 91 VAL A CA 1
ATOM 749 C C . VAL A 1 91 ? -4.154 10.848 -20.853 1.00 55.94 91 VAL A C 1
ATOM 751 O O . VAL A 1 91 ? -3.314 11.028 -21.735 1.00 55.94 91 VAL A O 1
ATOM 754 N N . ARG A 1 92 ? -5.307 11.542 -20.835 1.00 53.59 92 ARG A N 1
ATOM 755 C CA . ARG A 1 92 ? -5.650 12.534 -21.869 1.00 53.59 92 ARG A CA 1
ATOM 756 C C . ARG A 1 92 ? -4.677 13.718 -21.870 1.00 53.59 92 ARG A C 1
ATOM 758 O O . ARG A 1 92 ? -4.283 14.155 -22.945 1.00 53.59 92 ARG A O 1
ATOM 765 N N . HIS A 1 93 ? -4.208 14.167 -20.704 1.00 48.62 93 HIS A N 1
ATOM 766 C CA . HIS A 1 93 ? -3.241 15.271 -20.606 1.00 48.62 93 HIS A CA 1
ATOM 767 C C . HIS A 1 93 ? -1.796 14.839 -20.892 1.00 48.62 93 HIS A C 1
ATOM 769 O O . HIS A 1 93 ? -1.043 15.588 -21.510 1.00 48.62 93 HIS A O 1
ATOM 775 N N . ALA A 1 94 ? -1.410 13.614 -20.518 1.00 47.69 94 ALA A N 1
ATOM 776 C CA . ALA A 1 94 ? -0.058 13.104 -20.769 1.00 47.69 94 ALA A CA 1
ATOM 777 C C . ALA A 1 94 ? 0.251 12.965 -22.274 1.00 47.69 94 ALA A C 1
ATOM 779 O O . ALA A 1 94 ? 1.380 13.189 -22.704 1.00 47.69 94 ALA A O 1
ATOM 780 N N . SER A 1 95 ? -0.763 12.657 -23.089 1.00 46.00 95 SER A N 1
ATOM 781 C CA . SER A 1 95 ? -0.615 12.532 -24.546 1.00 46.00 95 SER A CA 1
ATOM 782 C C . SER A 1 95 ? -0.288 13.849 -25.269 1.00 46.00 95 SER A C 1
ATOM 784 O O . SER A 1 95 ? 0.308 13.817 -26.345 1.00 46.00 95 SER A O 1
ATOM 786 N N . ILE A 1 96 ? -0.642 14.997 -24.677 1.00 45.06 96 ILE A N 1
ATOM 787 C CA . ILE A 1 96 ? -0.389 16.325 -25.254 1.00 45.06 96 ILE A CA 1
ATOM 788 C C . ILE A 1 96 ? 1.090 16.696 -25.084 1.00 45.06 96 ILE A C 1
ATOM 790 O O . ILE A 1 96 ? 1.725 17.120 -26.042 1.00 45.06 96 ILE A O 1
ATOM 794 N N . VAL A 1 97 ? 1.664 16.442 -23.904 1.00 46.16 97 VAL A N 1
ATOM 795 C CA . VAL A 1 97 ? 3.055 16.807 -23.578 1.00 46.16 97 VAL A CA 1
ATOM 796 C C . VAL A 1 97 ? 4.075 15.931 -24.319 1.00 46.16 97 VAL A C 1
ATOM 798 O O . VAL A 1 97 ? 5.113 16.417 -24.756 1.00 46.16 97 VAL A O 1
ATOM 801 N N . VAL A 1 98 ? 3.782 14.642 -24.527 1.00 42.94 98 VAL A N 1
ATOM 802 C CA . VAL A 1 98 ? 4.714 13.718 -25.208 1.00 42.94 98 VA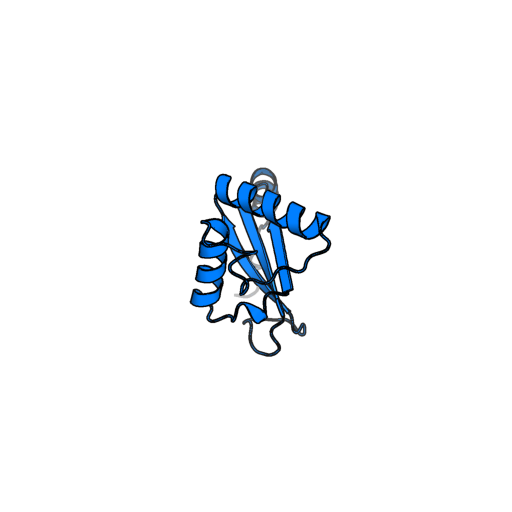L A CA 1
ATOM 803 C C . VAL A 1 98 ? 4.865 14.030 -26.705 1.00 42.94 98 VAL A C 1
ATOM 805 O O . VAL A 1 98 ? 5.901 13.718 -27.290 1.00 42.94 98 VAL A O 1
ATOM 808 N N . ARG A 1 99 ? 3.883 14.687 -27.340 1.00 42.28 99 ARG A N 1
ATOM 809 C CA . ARG A 1 99 ? 3.977 15.071 -28.762 1.00 42.28 99 ARG A CA 1
ATOM 810 C C . ARG A 1 99 ? 4.999 16.180 -29.040 1.00 42.28 99 ARG A C 1
ATOM 812 O O . ARG A 1 99 ? 5.441 16.289 -30.180 1.00 42.28 99 ARG A O 1
ATOM 819 N N . GLU A 1 100 ? 5.391 16.970 -28.041 1.00 44.94 100 GLU A N 1
ATOM 820 C CA . GLU A 1 100 ? 6.305 18.113 -28.219 1.00 44.94 100 GLU A CA 1
ATOM 821 C C . GLU A 1 100 ? 7.775 17.817 -27.880 1.00 44.94 100 GLU A C 1
ATOM 823 O O . GLU A 1 100 ? 8.608 18.718 -27.904 1.00 44.94 100 GLU A O 1
ATOM 828 N N . LEU A 1 101 ? 8.153 16.557 -27.648 1.00 40.47 101 LEU A N 1
ATOM 829 C CA . LEU A 1 101 ? 9.568 16.174 -27.594 1.00 40.47 101 LEU A CA 1
ATOM 830 C C . LEU A 1 101 ? 10.108 15.947 -29.014 1.00 40.47 101 LEU A C 1
ATOM 832 O O . LEU A 1 101 ? 10.251 14.819 -29.484 1.00 40.47 101 LEU A O 1
ATOM 836 N N . ARG A 1 102 ? 10.404 17.045 -29.721 1.00 43.19 102 ARG A N 1
ATOM 837 C CA . ARG A 1 102 ? 11.232 17.011 -30.934 1.00 43.19 102 ARG A CA 1
ATOM 83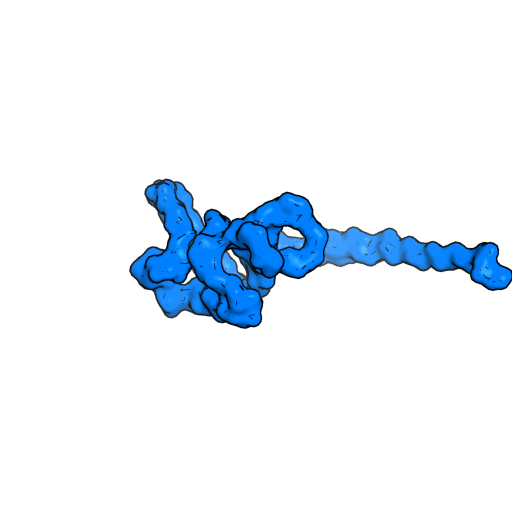8 C C . ARG A 1 102 ? 12.701 16.938 -30.527 1.00 43.19 102 ARG A C 1
ATOM 840 O O . ARG A 1 102 ? 13.251 17.898 -30.002 1.00 43.19 102 ARG A O 1
ATOM 847 N N . PHE A 1 103 ? 13.339 15.805 -30.793 1.00 45.12 103 PHE A N 1
ATOM 848 C CA . PHE A 1 103 ? 14.791 15.689 -30.720 1.00 45.12 103 PHE A CA 1
ATOM 849 C C . PHE A 1 103 ? 15.383 16.157 -32.053 1.00 45.12 103 PHE A C 1
ATOM 851 O O . PHE A 1 103 ? 15.342 15.424 -33.041 1.00 45.12 103 PHE A O 1
ATOM 858 N N . GLU A 1 104 ? 15.918 17.377 -32.100 1.00 47.62 104 GLU A N 1
ATOM 859 C CA . GLU A 1 104 ? 16.835 17.774 -33.169 1.00 47.62 104 GLU A CA 1
ATOM 860 C C . GLU A 1 104 ? 18.224 17.222 -32.842 1.00 47.62 104 GLU A C 1
ATOM 862 O O . GLU A 1 104 ? 18.858 17.604 -31.860 1.00 47.62 104 GLU A O 1
ATOM 867 N N . ILE A 1 105 ? 18.678 16.267 -33.652 1.00 49.66 105 ILE A N 1
ATOM 868 C CA . ILE A 1 105 ? 20.057 15.787 -33.610 1.00 49.66 105 ILE A CA 1
ATOM 869 C C . ILE A 1 105 ? 20.886 16.775 -34.425 1.00 49.66 105 ILE A C 1
ATOM 871 O O . ILE A 1 105 ? 20.738 16.849 -35.647 1.00 49.66 105 ILE A O 1
ATOM 875 N N . ASP A 1 106 ? 21.747 17.529 -33.748 1.00 56.47 106 ASP A N 1
ATOM 876 C CA . ASP A 1 106 ? 22.685 18.447 -34.385 1.00 56.47 106 ASP A CA 1
ATOM 877 C C . ASP A 1 106 ? 23.694 17.652 -35.235 1.00 56.47 106 ASP A C 1
ATOM 879 O O . ASP A 1 106 ? 24.512 16.8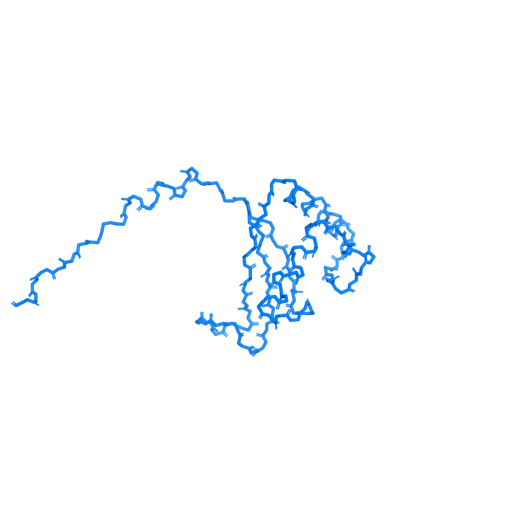86 -34.720 1.00 56.47 106 ASP A O 1
ATOM 883 N N . LYS A 1 107 ? 23.598 17.791 -36.562 1.00 57.56 107 LYS A N 1
ATOM 884 C CA . LYS A 1 107 ? 24.460 17.097 -37.533 1.00 57.56 107 LYS A CA 1
ATOM 885 C C . LYS A 1 107 ? 25.795 17.808 -37.774 1.00 57.56 107 LYS A C 1
ATOM 887 O O . LYS A 1 107 ? 26.540 17.397 -38.656 1.00 57.56 107 LYS A O 1
ATOM 892 N N . SER A 1 108 ? 26.133 18.840 -37.004 1.00 58.38 108 SER A N 1
ATOM 893 C CA . SER A 1 108 ? 27.364 19.623 -37.190 1.00 58.38 108 SER A CA 1
ATOM 894 C C . SER A 1 108 ? 28.665 18.937 -36.725 1.00 58.38 108 SER A C 1
ATOM 896 O O . SER A 1 108 ? 29.718 19.570 -36.719 1.00 58.38 108 SER A O 1
ATOM 898 N N . LYS A 1 109 ? 28.635 17.646 -36.359 1.00 50.12 109 LYS A N 1
ATOM 899 C CA . LYS A 1 109 ? 29.823 16.864 -35.958 1.00 50.12 109 LYS A CA 1
ATOM 900 C C . LYS A 1 109 ? 29.950 15.531 -36.712 1.00 50.12 109 LYS A C 1
ATOM 902 O O . LYS A 1 109 ? 29.975 14.471 -36.085 1.00 50.12 109 LYS A O 1
ATOM 907 N N . GLN A 1 110 ? 30.026 15.590 -38.041 1.00 39.75 110 GLN A N 1
ATOM 908 C CA . GLN A 1 110 ? 30.590 14.520 -38.876 1.00 39.75 110 GLN A CA 1
ATOM 909 C C . GLN A 1 110 ? 31.798 15.039 -39.643 1.00 39.75 110 GLN A C 1
ATOM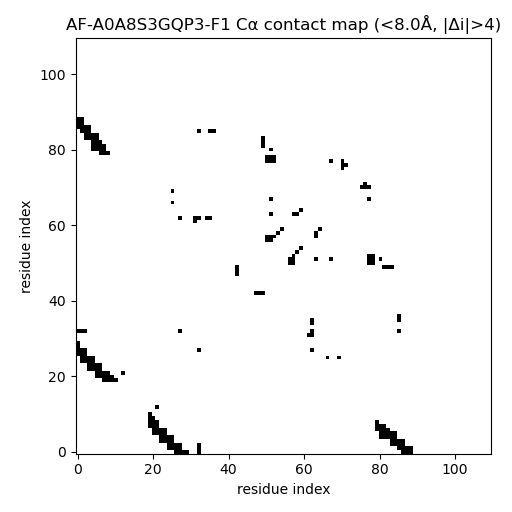 911 O O . GLN A 1 110 ? 31.719 16.187 -40.131 1.00 39.75 110 GLN A O 1
#

Solvent-accessible surface area (backbone atoms only — not comparable to full-atom values): 6832 Å² total; per-residue (Å²): 79,37,32,38,33,37,28,53,44,92,72,85,74,87,79,88,65,98,54,56,56,45,74,47,82,43,81,39,56,72,70,40,46,52,52,48,50,56,51,53,49,51,31,58,76,68,74,48,80,81,50,74,82,38,54,84,85,41,41,96,40,74,52,50,46,51,53,51,50,55,29,55,75,71,69,46,63,58,89,32,45,78,45,78,41,84,41,81,73,64,63,78,63,56,59,61,62,64,72,70,70,76,82,81,78,81,76,90,81,122

Organism: NCBI:txid392030